Protein AF-A0A517WCW3-F1 (afdb_monomer_lite)

Foldseek 3Di:
DFKKWWWKAAPVDRPRIDIDIDDDPDQVRRQVVCCVVCVVVRIHTDDIGTDDPDPDDDDDDDDD

Structure (mmCIF, N/CA/C/O backbone):
data_AF-A0A517WCW3-F1
#
_entry.id   AF-A0A517WCW3-F1
#
loop_
_atom_site.group_PDB
_atom_site.id
_atom_site.type_symbol
_atom_site.label_atom_id
_atom_site.label_alt_id
_atom_site.label_comp_id
_atom_site.label_asym_id
_atom_site.label_entity_id
_atom_site.label_seq_id
_atom_site.pdbx_PDB_ins_code
_atom_site.Cartn_x
_atom_site.Cartn_y
_atom_site.Cartn_z
_atom_site.occupancy
_atom_site.B_iso_or_equiv
_atom_site.auth_seq_id
_atom_site.auth_comp_id
_atom_site.auth_asym_id
_atom_site.auth_atom_id
_atom_site.pdbx_PDB_model_num
ATOM 1 N N . MET A 1 1 ? -11.988 -3.419 11.501 1.00 77.50 1 MET A N 1
ATOM 2 C CA .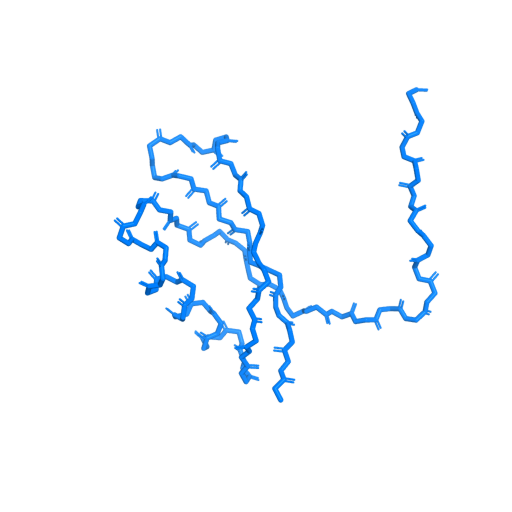 MET A 1 1 ? -11.020 -3.330 10.389 1.00 77.50 1 MET A CA 1
ATOM 3 C C . MET A 1 1 ? -10.719 -1.862 10.162 1.00 77.50 1 MET A C 1
ATOM 5 O O . MET A 1 1 ? -11.599 -1.039 10.394 1.00 77.50 1 MET A O 1
ATOM 9 N N . LYS A 1 2 ? -9.477 -1.542 9.817 1.00 87.38 2 LYS A N 1
ATOM 10 C CA . LYS A 1 2 ? -8.975 -0.184 9.605 1.00 87.38 2 LYS A CA 1
ATOM 11 C C . LYS A 1 2 ? -8.646 -0.006 8.127 1.00 87.38 2 LYS A C 1
ATOM 13 O O . LYS A 1 2 ? -8.368 -0.986 7.440 1.00 87.38 2 LYS A O 1
ATOM 18 N N . LYS A 1 3 ? -8.672 1.233 7.648 1.00 91.50 3 LYS A N 1
ATOM 19 C CA . LYS A 1 3 ? -8.272 1.576 6.281 1.00 91.50 3 LYS A CA 1
ATOM 20 C C . LYS A 1 3 ? -6.809 1.984 6.271 1.00 91.50 3 LYS A C 1
ATOM 22 O O . LYS A 1 3 ? -6.373 2.698 7.168 1.00 91.50 3 LYS A O 1
ATOM 27 N N . PHE A 1 4 ? -6.081 1.558 5.254 1.00 92.19 4 PHE A N 1
ATOM 28 C CA . PHE A 1 4 ? -4.688 1.902 5.025 1.00 92.19 4 PHE A CA 1
ATOM 29 C C . PHE A 1 4 ? -4.540 2.472 3.621 1.00 92.19 4 PHE A C 1
ATOM 31 O O . PHE A 1 4 ? -5.040 1.882 2.665 1.00 92.19 4 PHE A O 1
ATOM 38 N N . ASP A 1 5 ? -3.840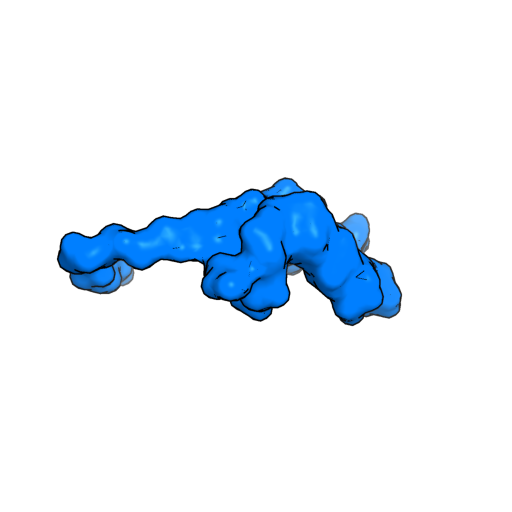 3.595 3.500 1.00 93.19 5 ASP A N 1
ATOM 39 C CA . ASP A 1 5 ? -3.394 4.110 2.211 1.00 93.19 5 ASP A CA 1
ATOM 40 C C . ASP A 1 5 ? -1.986 3.554 1.947 1.00 93.19 5 ASP A C 1
ATOM 42 O O . ASP A 1 5 ? -1.045 3.772 2.721 1.00 93.19 5 ASP A O 1
ATOM 46 N N . VAL A 1 6 ? -1.850 2.792 0.862 1.00 93.06 6 VAL A N 1
ATOM 47 C CA . VAL A 1 6 ? -0.613 2.101 0.494 1.00 93.06 6 VAL A CA 1
ATOM 48 C C . VAL A 1 6 ? -0.058 2.696 -0.791 1.00 93.06 6 VAL A C 1
ATOM 50 O O . VAL A 1 6 ? -0.682 2.611 -1.849 1.00 93.06 6 VAL A O 1
ATOM 53 N N . LEU A 1 7 ? 1.129 3.291 -0.699 1.00 94.38 7 LEU A N 1
ATOM 54 C CA . LEU A 1 7 ? 1.891 3.775 -1.840 1.00 94.38 7 LEU A CA 1
ATOM 55 C C . LEU A 1 7 ? 2.648 2.610 -2.475 1.00 94.38 7 LEU A C 1
ATOM 57 O O . LEU A 1 7 ? 3.441 1.922 -1.823 1.00 94.38 7 LEU A O 1
ATOM 61 N N . LEU A 1 8 ? 2.417 2.428 -3.765 1.00 93.94 8 LEU A N 1
ATOM 62 C CA . LEU A 1 8 ? 3.059 1.447 -4.619 1.00 93.94 8 LEU A CA 1
ATOM 63 C C . LEU A 1 8 ? 3.942 2.154 -5.642 1.00 93.94 8 LEU A C 1
ATOM 65 O O . LEU A 1 8 ? 3.561 3.208 -6.146 1.00 93.94 8 LEU A O 1
ATOM 69 N N . HIS A 1 9 ? 5.056 1.532 -6.014 1.00 94.12 9 HIS A N 1
ATOM 70 C CA . HIS A 1 9 ? 5.832 1.910 -7.197 1.00 94.12 9 HIS A CA 1
ATOM 71 C C . HIS A 1 9 ? 6.059 0.697 -8.102 1.00 94.12 9 HIS A C 1
ATOM 73 O O . HIS A 1 9 ? 6.049 -0.444 -7.626 1.00 94.12 9 HIS A O 1
ATOM 79 N N . ARG A 1 10 ? 6.276 0.905 -9.404 1.00 91.62 10 ARG A N 1
ATOM 80 C CA . ARG A 1 10 ? 6.710 -0.186 -10.285 1.00 91.62 10 ARG A CA 1
ATOM 81 C C . ARG A 1 10 ? 8.143 -0.588 -9.972 1.00 91.62 10 ARG A C 1
ATOM 83 O O . ARG A 1 10 ? 9.015 0.242 -9.730 1.00 91.62 10 ARG A O 1
ATOM 90 N N . LYS A 1 11 ? 8.425 -1.886 -10.061 1.00 89.44 11 LYS A N 1
ATOM 91 C CA . LYS A 1 11 ? 9.791 -2.410 -9.925 1.00 89.44 11 LYS A CA 1
ATOM 92 C C . LYS A 1 11 ? 10.735 -1.883 -11.016 1.00 89.44 11 LYS A C 1
ATOM 94 O O . LYS A 1 11 ? 11.921 -1.719 -10.756 1.00 89.44 11 LYS A O 1
ATOM 99 N N . ALA A 1 12 ? 10.211 -1.648 -12.220 1.00 90.75 12 ALA A N 1
ATOM 100 C CA . ALA A 1 12 ? 10.980 -1.189 -13.378 1.00 90.75 12 ALA A CA 1
ATOM 101 C C . ALA A 1 12 ? 11.128 0.342 -13.467 1.00 90.75 1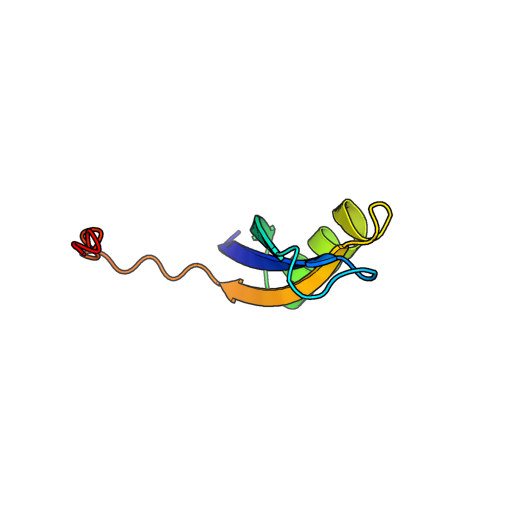2 ALA A C 1
ATOM 103 O O . ALA A 1 12 ? 12.062 0.809 -14.111 1.00 90.75 12 ALA A O 1
ATOM 104 N N . ASP A 1 13 ? 10.238 1.109 -12.828 1.00 90.06 13 ASP A N 1
ATOM 105 C CA . ASP A 1 13 ? 10.259 2.575 -12.824 1.00 90.06 13 ASP A CA 1
ATOM 106 C C . ASP A 1 13 ? 9.790 3.102 -11.463 1.00 90.06 13 ASP A C 1
ATOM 108 O O . ASP A 1 13 ? 8.633 2.941 -11.080 1.00 90.06 13 ASP A O 1
ATOM 112 N N . LEU A 1 14 ? 10.703 3.739 -10.728 1.00 87.56 14 LEU A N 1
ATOM 113 C CA . LEU A 1 14 ? 10.423 4.289 -9.399 1.00 87.56 14 LEU A CA 1
ATOM 114 C C . LEU A 1 14 ? 9.528 5.538 -9.443 1.00 87.56 14 LEU A C 1
ATOM 116 O O . LEU A 1 14 ? 9.008 5.931 -8.401 1.00 87.56 14 LEU A O 1
ATOM 120 N N . ASN A 1 15 ? 9.350 6.158 -10.615 1.00 90.38 15 ASN A N 1
ATOM 121 C CA . ASN A 1 15 ? 8.471 7.315 -10.792 1.00 90.38 15 ASN A CA 1
ATOM 122 C C . ASN A 1 15 ? 7.031 6.908 -11.129 1.00 90.38 15 ASN A C 1
ATOM 124 O O . ASN A 1 15 ? 6.119 7.713 -10.940 1.00 90.38 15 ASN A O 1
ATOM 128 N N . ASP A 1 16 ? 6.813 5.674 -11.601 1.00 93.94 16 ASP A N 1
ATOM 129 C CA . ASP A 1 16 ? 5.469 5.130 -11.789 1.00 93.94 16 ASP A CA 1
ATOM 130 C C . ASP A 1 16 ? 4.932 4.677 -10.431 1.00 93.94 16 ASP A C 1
ATOM 132 O O . ASP A 1 16 ? 5.184 3.560 -9.964 1.00 93.94 16 ASP A O 1
ATOM 136 N N . VAL A 1 17 ? 4.242 5.607 -9.772 1.00 93.44 17 VAL A N 1
ATOM 137 C CA . VAL A 1 17 ? 3.685 5.449 -8.433 1.00 93.44 17 VAL A CA 1
ATOM 138 C C . VAL A 1 17 ? 2.167 5.515 -8.456 1.00 93.44 17 VAL A C 1
ATOM 140 O O . VAL A 1 17 ? 1.558 6.270 -9.212 1.00 93.44 17 VAL A O 1
ATOM 143 N N . LYS A 1 18 ? 1.532 4.749 -7.572 1.00 91.69 18 LYS A N 1
ATOM 144 C CA . LYS A 1 18 ? 0.092 4.854 -7.325 1.00 91.69 18 LYS A CA 1
ATOM 145 C C . LYS A 1 18 ? -0.235 4.566 -5.872 1.00 91.69 18 LYS A C 1
ATOM 147 O O . LYS A 1 18 ? 0.450 3.782 -5.221 1.00 91.69 18 LYS A O 1
ATOM 152 N N . THR A 1 19 ? -1.335 5.130 -5.397 1.00 93.44 19 THR A N 1
ATOM 153 C CA . THR A 1 19 ? -1.853 4.870 -4.052 1.00 93.44 19 THR A CA 1
ATOM 154 C C . THR A 1 19 ? -3.091 3.990 -4.139 1.00 93.44 19 THR A C 1
ATOM 156 O O . THR A 1 19 ? -3.953 4.212 -4.989 1.00 93.44 19 THR A O 1
ATOM 159 N N . VAL A 1 20 ? -3.184 2.985 -3.271 1.00 92.62 20 VAL A N 1
ATOM 160 C CA . VAL A 1 20 ? -4.354 2.106 -3.153 1.00 92.62 20 VAL A CA 1
ATOM 161 C C . VAL A 1 20 ? -4.845 2.079 -1.711 1.00 92.62 20 VAL A C 1
ATOM 163 O O . VAL A 1 20 ? -4.040 2.093 -0.784 1.00 92.62 20 VAL A O 1
ATOM 166 N N . GLU A 1 21 ? -6.161 2.025 -1.523 1.00 93.69 21 GLU A N 1
ATOM 167 C CA . GLU A 1 21 ? -6.762 1.847 -0.199 1.00 93.69 21 GLU A CA 1
ATOM 168 C C . GLU A 1 21 ? -6.962 0.350 0.074 1.00 93.69 21 GLU A C 1
ATOM 170 O O . GLU A 1 21 ? -7.454 -0.389 -0.784 1.00 93.69 21 GLU A O 1
ATOM 175 N N . VAL A 1 22 ? -6.573 -0.102 1.266 1.00 92.44 22 VAL A N 1
ATOM 176 C CA . VAL A 1 22 ? -6.724 -1.491 1.716 1.00 92.44 22 VAL A CA 1
ATOM 177 C C . VAL A 1 22 ? -7.328 -1.519 3.112 1.00 92.44 22 VAL A C 1
ATOM 179 O O . VAL A 1 22 ? -6.909 -0.779 3.997 1.00 92.44 22 VAL A O 1
ATOM 182 N N . GLU A 1 23 ? -8.311 -2.391 3.319 1.00 93.12 23 GLU A N 1
ATOM 183 C CA . GLU A 1 23 ? -8.865 -2.664 4.643 1.00 93.12 23 GLU A CA 1
ATOM 184 C C . GLU A 1 23 ? -8.141 -3.852 5.276 1.00 93.12 23 GLU A C 1
ATOM 186 O O . GLU A 1 23 ? -8.094 -4.932 4.690 1.00 93.12 23 GLU A O 1
ATOM 191 N N . ALA A 1 24 ? -7.579 -3.650 6.466 1.00 93.12 24 ALA A N 1
ATOM 192 C CA . ALA A 1 24 ? -6.836 -4.668 7.206 1.00 93.12 24 ALA A CA 1
ATOM 193 C C . ALA A 1 24 ? -6.965 -4.453 8.721 1.00 93.12 24 ALA A C 1
ATOM 195 O O . ALA A 1 24 ? -7.495 -3.438 9.186 1.00 93.12 24 ALA A O 1
ATOM 196 N N . THR A 1 25 ? -6.510 -5.412 9.517 1.00 92.62 25 THR A N 1
ATOM 197 C CA . THR A 1 25 ? -6.501 -5.317 10.983 1.00 92.62 25 THR A CA 1
ATOM 198 C C . THR A 1 25 ? -5.323 -4.481 11.476 1.00 92.62 25 THR A C 1
ATOM 200 O O . THR A 1 25 ? -5.483 -3.680 12.399 1.00 92.62 25 THR A O 1
ATOM 203 N N . ASP A 1 26 ? -4.172 -4.617 10.820 1.00 92.56 26 ASP A N 1
ATOM 204 C CA . ASP A 1 26 ? -2.927 -3.915 11.120 1.00 92.56 26 ASP A CA 1
ATOM 205 C C . ASP A 1 26 ? -2.096 -3.654 9.849 1.00 92.56 26 ASP A C 1
ATOM 207 O O . ASP A 1 26 ? -2.433 -4.095 8.747 1.00 92.56 26 ASP A O 1
ATOM 211 N N . GLU A 1 27 ? -1.002 -2.906 10.006 1.00 90.31 27 GLU A N 1
ATOM 212 C CA . GLU A 1 27 ? -0.129 -2.517 8.896 1.00 90.31 27 GLU A CA 1
ATOM 213 C C . GLU A 1 27 ? 0.568 -3.720 8.236 1.00 90.31 27 GLU A C 1
ATOM 215 O O . GLU A 1 27 ? 0.787 -3.718 7.024 1.00 90.31 27 GLU A O 1
ATOM 220 N N . ALA A 1 28 ? 0.913 -4.764 8.996 1.00 92.62 28 ALA A N 1
ATOM 221 C CA . ALA A 1 28 ? 1.580 -5.940 8.446 1.00 92.62 28 ALA A CA 1
ATOM 222 C C . ALA A 1 28 ? 0.618 -6.752 7.570 1.00 92.62 28 ALA A C 1
ATOM 224 O O . ALA A 1 28 ? 0.994 -7.172 6.472 1.00 92.62 28 ALA A O 1
ATOM 225 N N . GLU A 1 29 ? -0.635 -6.903 8.005 1.00 94.31 29 GLU A N 1
ATOM 226 C CA . GLU A 1 29 ? -1.694 -7.493 7.186 1.00 94.31 29 GLU A CA 1
ATOM 227 C C . GLU A 1 29 ? -1.949 -6.654 5.922 1.00 94.31 29 GLU A C 1
ATOM 229 O O . GLU A 1 29 ? -1.960 -7.203 4.818 1.00 94.31 29 GLU A O 1
ATOM 234 N N . ALA A 1 30 ? -2.042 -5.323 6.045 1.00 93.50 30 ALA A N 1
ATOM 2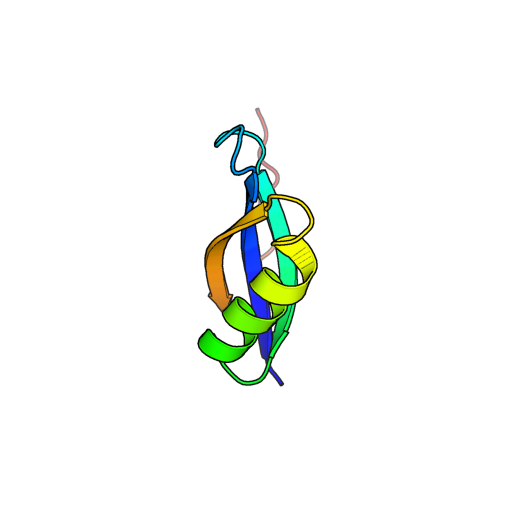35 C CA . ALA A 1 30 ? -2.232 -4.422 4.904 1.00 93.50 30 ALA A CA 1
ATOM 236 C C . ALA A 1 30 ? -1.103 -4.546 3.866 1.00 93.50 30 ALA A C 1
ATOM 238 O O . ALA A 1 30 ? -1.362 -4.660 2.663 1.00 93.50 30 ALA A O 1
ATOM 239 N N . ARG A 1 31 ? 0.158 -4.576 4.317 1.00 92.69 31 ARG A N 1
ATOM 240 C CA . ARG A 1 31 ? 1.331 -4.778 3.451 1.00 92.69 31 ARG A CA 1
ATOM 241 C C . ARG A 1 31 ? 1.289 -6.136 2.760 1.00 92.69 31 ARG A C 1
ATOM 243 O O . ARG A 1 31 ? 1.518 -6.201 1.553 1.00 92.69 31 ARG A O 1
ATOM 250 N N . SER A 1 32 ? 0.989 -7.197 3.507 1.00 94.44 32 SER A N 1
ATOM 251 C CA . SER A 1 32 ? 0.927 -8.567 2.990 1.00 94.44 32 SER A CA 1
ATOM 252 C C . SER A 1 32 ? -0.147 -8.713 1.909 1.00 94.44 32 SER A C 1
ATOM 254 O O . SER A 1 32 ? 0.137 -9.173 0.801 1.00 94.44 32 SER A O 1
ATOM 256 N N . GLU A 1 33 ? -1.360 -8.229 2.176 1.00 93.69 33 GLU A N 1
ATOM 257 C CA . GLU A 1 33 ? -2.470 -8.273 1.222 1.00 93.69 33 GLU A CA 1
ATOM 258 C C . GLU A 1 33 ? -2.191 -7.419 -0.020 1.00 93.69 33 GLU A C 1
ATOM 260 O O . GLU A 1 33 ? -2.482 -7.834 -1.147 1.00 93.69 33 GLU A O 1
ATOM 265 N N . THR A 1 34 ? -1.563 -6.252 0.153 1.00 93.38 34 THR A N 1
ATOM 266 C CA . THR A 1 34 ? -1.171 -5.403 -0.979 1.00 93.38 34 THR A CA 1
ATOM 267 C C . THR A 1 34 ? -0.103 -6.083 -1.836 1.00 93.38 34 THR A C 1
ATOM 269 O O . THR A 1 34 ? -0.247 -6.154 -3.059 1.00 93.38 34 THR A O 1
ATOM 272 N N . ALA A 1 35 ? 0.944 -6.636 -1.220 1.00 92.88 35 ALA A N 1
ATOM 273 C CA . ALA A 1 35 ? 2.000 -7.351 -1.931 1.00 92.88 35 ALA A CA 1
ATOM 274 C C . ALA A 1 35 ? 1.454 -8.585 -2.665 1.00 92.88 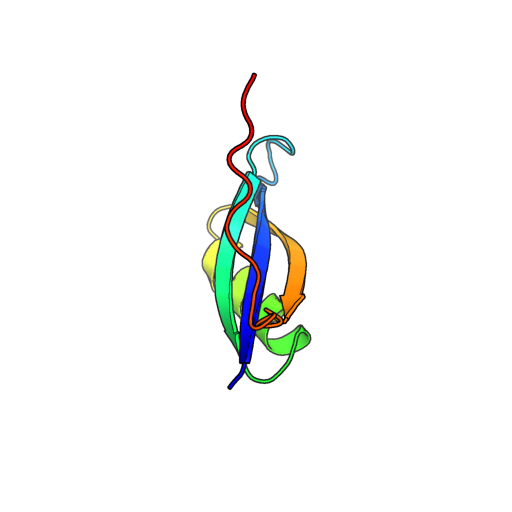35 ALA A C 1
ATOM 276 O O . ALA A 1 35 ? 1.837 -8.845 -3.803 1.00 92.88 35 ALA A O 1
ATOM 277 N N . ARG A 1 36 ? 0.500 -9.307 -2.068 1.00 93.38 36 ARG A N 1
ATOM 278 C CA . ARG A 1 36 ? -0.165 -10.449 -2.705 1.00 93.38 36 ARG A CA 1
ATOM 279 C C . ARG A 1 36 ? -0.976 -10.042 -3.937 1.00 93.38 36 ARG A C 1
ATOM 281 O O . ARG A 1 36 ? -0.921 -10.734 -4.950 1.00 93.38 36 ARG A O 1
ATOM 288 N N . LYS A 1 37 ? -1.724 -8.937 -3.863 1.00 93.50 37 LYS A N 1
ATOM 289 C CA . LYS A 1 37 ? -2.577 -8.458 -4.966 1.00 93.50 37 LYS A CA 1
ATOM 290 C C . LYS A 1 37 ? -1.776 -7.838 -6.108 1.00 93.50 37 LYS A C 1
ATOM 292 O O . LYS A 1 37 ? -2.111 -8.049 -7.270 1.00 93.50 37 LYS A O 1
ATOM 297 N N . TYR A 1 38 ? -0.739 -7.069 -5.787 1.00 92.44 38 TYR A N 1
ATOM 298 C CA . TYR A 1 38 ? -0.048 -6.230 -6.767 1.00 92.44 38 TYR A CA 1
ATOM 299 C C . TYR A 1 38 ? 1.382 -6.679 -7.092 1.00 92.44 38 TYR A C 1
ATOM 301 O O . TYR A 1 38 ? 1.926 -6.255 -8.111 1.00 92.44 38 TYR A O 1
ATOM 309 N N . GLY A 1 39 ? 1.969 -7.586 -6.309 1.00 87.56 39 GLY A N 1
ATOM 310 C CA . GLY A 1 39 ? 3.311 -8.117 -6.559 1.00 87.56 39 GLY A CA 1
ATOM 311 C C . GLY A 1 39 ? 3.419 -8.889 -7.876 1.00 87.56 39 GLY A C 1
ATOM 312 O O . GLY A 1 39 ? 4.409 -8.747 -8.584 1.00 87.56 39 GLY A O 1
ATOM 313 N N . ALA A 1 40 ? 2.370 -9.624 -8.269 1.00 87.62 40 ALA A N 1
ATOM 314 C CA . ALA A 1 40 ? 2.298 -10.293 -9.576 1.00 87.62 40 ALA A CA 1
ATOM 315 C C . ALA A 1 40 ? 2.167 -9.315 -10.761 1.00 87.62 40 ALA A C 1
ATOM 317 O O . ALA A 1 40 ? 2.313 -9.709 -11.913 1.00 87.62 40 ALA A O 1
ATOM 318 N N . LEU A 1 41 ? 1.879 -8.043 -10.477 1.00 89.19 41 LEU A N 1
ATOM 319 C CA . LEU A 1 41 ? 1.764 -6.958 -11.447 1.00 89.19 41 LEU A CA 1
ATOM 320 C C . LEU A 1 41 ? 3.002 -6.042 -11.402 1.00 89.19 41 LEU A C 1
ATOM 322 O O . LEU A 1 41 ? 2.909 -4.887 -11.802 1.00 89.19 41 LEU A O 1
ATOM 326 N N . ASP A 1 42 ? 4.132 -6.522 -10.874 1.00 92.38 42 ASP A N 1
ATOM 327 C CA . ASP A 1 42 ? 5.397 -5.788 -10.704 1.00 92.38 42 ASP A CA 1
ATOM 328 C C . ASP A 1 42 ? 5.294 -4.486 -9.892 1.00 92.38 42 ASP A C 1
ATOM 330 O O . ASP A 1 42 ? 6.100 -3.569 -10.076 1.00 92.38 42 ASP A O 1
ATOM 334 N N . TRP A 1 43 ? 4.319 -4.387 -8.989 1.00 93.44 43 TRP A N 1
ATOM 335 C CA . TRP A 1 43 ? 4.233 -3.284 -8.034 1.00 93.44 43 TRP A CA 1
ATOM 336 C C . TRP A 1 43 ? 4.822 -3.691 -6.688 1.00 93.44 43 TRP A C 1
ATOM 338 O O . TRP A 1 43 ? 4.591 -4.797 -6.195 1.00 93.44 43 TRP A O 1
ATOM 348 N N . VAL A 1 44 ? 5.544 -2.764 -6.072 1.00 93.38 44 VAL A N 1
ATOM 349 C CA . VAL A 1 44 ? 6.212 -2.939 -4.784 1.00 93.38 44 VAL A CA 1
ATOM 350 C C . VAL A 1 44 ? 5.645 -1.937 -3.788 1.00 93.38 44 VAL A C 1
ATOM 352 O O . VAL A 1 44 ? 5.422 -0.775 -4.125 1.00 93.38 44 VAL A O 1
ATOM 355 N N . VAL A 1 45 ? 5.402 -2.398 -2.559 1.00 92.75 45 VAL A N 1
ATOM 356 C CA . VAL A 1 45 ? 4.943 -1.547 -1.456 1.00 92.75 45 VAL A CA 1
ATOM 357 C C . VAL A 1 45 ? 6.086 -0.661 -0.988 1.00 92.75 45 VAL A C 1
ATOM 359 O O . VAL A 1 45 ? 7.098 -1.161 -0.502 1.00 92.75 45 VAL A O 1
ATOM 362 N N . TRP A 1 46 ? 5.897 0.651 -1.105 1.00 90.94 46 TRP A N 1
ATOM 363 C CA . TRP A 1 46 ? 6.839 1.643 -0.601 1.00 90.94 46 TRP A CA 1
ATOM 364 C C . TRP A 1 46 ? 6.470 2.077 0.815 1.00 90.94 46 TRP A C 1
ATOM 366 O O . TRP A 1 46 ? 7.268 1.968 1.744 1.00 90.94 46 TRP A O 1
ATOM 376 N N . VAL A 1 47 ? 5.240 2.560 0.980 1.00 89.81 47 VAL A N 1
ATOM 377 C CA . VAL A 1 47 ? 4.730 3.139 2.226 1.00 89.81 47 VAL A CA 1
ATOM 378 C C . VAL A 1 47 ? 3.339 2.578 2.469 1.00 89.81 47 VAL A C 1
ATOM 380 O O . VAL A 1 47 ? 2.561 2.434 1.534 1.00 89.81 47 VAL A O 1
ATOM 383 N N . CYS A 1 48 ? 3.021 2.256 3.716 1.00 90.50 48 CYS A N 1
ATOM 384 C CA . CYS A 1 48 ? 1.706 1.784 4.124 1.00 90.50 48 CYS A CA 1
ATOM 385 C C . CYS A 1 48 ? 1.344 2.512 5.410 1.00 90.50 48 CYS A C 1
ATOM 387 O O . CYS A 1 48 ? 1.992 2.283 6.425 1.00 90.50 48 CYS A O 1
ATOM 389 N N . ASN A 1 49 ? 0.345 3.389 5.358 1.00 89.50 49 ASN A N 1
ATOM 390 C CA . ASN A 1 49 ? -0.061 4.193 6.505 1.00 89.50 49 ASN A CA 1
ATOM 391 C C . ASN A 1 49 ? -1.517 3.912 6.852 1.00 89.50 49 ASN A C 1
ATOM 393 O O . ASN A 1 49 ? -2.372 3.880 5.969 1.00 89.50 49 ASN A O 1
ATOM 397 N N . GLU A 1 50 ? -1.806 3.751 8.142 1.00 88.25 50 GLU A N 1
ATOM 398 C CA . GLU A 1 50 ? -3.184 3.745 8.622 1.00 88.25 50 GLU A CA 1
ATOM 399 C C . GLU A 1 50 ? -3.825 5.097 8.300 1.00 88.25 50 GLU A C 1
ATOM 401 O O . GLU A 1 50 ? -3.286 6.157 8.627 1.00 88.25 50 GLU A O 1
ATOM 406 N N . LYS A 1 51 ? -4.984 5.056 7.650 1.00 81.31 51 LYS A N 1
ATOM 407 C CA . LYS A 1 51 ? -5.746 6.235 7.277 1.00 81.31 51 LYS A CA 1
ATOM 408 C C . LYS A 1 51 ? -6.345 6.839 8.534 1.00 81.31 51 LYS A C 1
ATOM 410 O O . LYS A 1 51 ? -7.405 6.427 9.006 1.00 81.31 51 LYS A O 1
ATOM 415 N N . GLN A 1 52 ? -5.644 7.813 9.095 1.00 72.12 52 GLN A N 1
ATOM 416 C CA . GLN A 1 52 ? -6.168 8.596 10.199 1.00 72.12 52 GLN A CA 1
ATOM 417 C C . GLN A 1 52 ? -7.224 9.548 9.645 1.00 72.12 52 GLN A C 1
ATOM 419 O O . GLN A 1 52 ? -6.923 10.464 8.882 1.00 72.12 52 GLN A O 1
ATOM 424 N N . PHE A 1 53 ? -8.485 9.308 10.001 1.00 59.47 53 PHE A N 1
ATOM 425 C CA . PHE A 1 53 ? -9.550 10.255 9.712 1.00 59.47 53 PHE A CA 1
ATOM 426 C C . PHE A 1 53 ? -9.364 11.464 10.632 1.00 59.47 53 PHE A C 1
ATOM 428 O O . PHE A 1 53 ? -9.699 11.415 11.813 1.00 59.47 53 PHE A O 1
ATOM 435 N N . VAL A 1 54 ? -8.778 12.538 10.105 1.00 56.22 54 VAL A N 1
ATOM 436 C CA . VAL A 1 54 ? -8.751 13.826 10.799 1.00 56.22 54 VAL A CA 1
ATOM 437 C C . VAL A 1 54 ? -10.076 14.516 10.500 1.00 56.22 54 VAL A C 1
ATOM 439 O O . VAL A 1 54 ? -10.289 15.030 9.400 1.00 56.22 54 VAL A O 1
ATOM 442 N N . GLU A 1 55 ? -10.988 14.487 11.470 1.00 42.06 55 GLU A N 1
ATOM 443 C CA . GLU A 1 55 ? -12.255 15.213 11.414 1.00 42.06 55 GLU A CA 1
ATOM 444 C C . GLU A 1 55 ? -11.946 16.719 11.267 1.00 42.06 55 GLU A C 1
ATOM 446 O O . GLU A 1 55 ? -11.486 17.361 12.208 1.00 42.06 55 GLU A O 1
ATOM 451 N N . GLY A 1 56 ? -12.088 17.259 10.046 1.00 53.31 56 GLY A N 1
ATOM 452 C CA . GLY A 1 56 ? -11.809 18.668 9.726 1.00 53.31 56 GLY A CA 1
ATOM 453 C C . GLY A 1 56 ? -10.805 18.951 8.596 1.00 53.31 56 GLY A C 1
ATOM 454 O O . GLY A 1 56 ? -10.577 20.122 8.297 1.00 53.31 56 GLY A O 1
ATOM 455 N N . TYR A 1 57 ? -10.220 17.947 7.930 1.00 49.34 57 TYR A N 1
ATOM 456 C CA . TYR A 1 57 ? -9.315 18.204 6.795 1.00 49.34 57 TYR A CA 1
ATOM 457 C C . TYR A 1 57 ? -10.104 18.568 5.517 1.00 49.34 57 TYR A C 1
ATOM 459 O O . TYR A 1 57 ? -10.454 17.712 4.704 1.00 49.34 57 TYR A O 1
ATOM 467 N N . GLN A 1 58 ? -10.424 19.857 5.355 1.00 47.62 58 GLN A N 1
ATOM 468 C CA . GLN A 1 58 ? -10.861 20.433 4.080 1.00 47.62 58 GLN A CA 1
ATOM 469 C C . GLN A 1 58 ? -9.706 20.344 3.075 1.00 47.62 58 GLN A C 1
ATOM 471 O O . GLN A 1 58 ? -8.580 20.734 3.377 1.00 47.62 58 GLN A O 1
ATOM 476 N N . GLY A 1 59 ? -9.985 19.796 1.889 1.00 46.62 59 GLY A N 1
ATOM 477 C CA . GLY A 1 59 ? -9.012 19.650 0.812 1.00 46.62 59 GLY A CA 1
ATOM 478 C C . GLY A 1 59 ? -8.333 20.977 0.485 1.00 46.62 59 GLY A C 1
ATOM 479 O O . GLY A 1 59 ? -8.996 21.959 0.160 1.00 46.62 59 GLY A O 1
ATOM 480 N N . PHE A 1 60 ? -7.006 21.000 0.560 1.00 51.16 60 PHE A N 1
ATOM 481 C CA . PHE A 1 60 ? -6.235 22.105 0.016 1.00 51.16 60 PHE A CA 1
ATOM 482 C C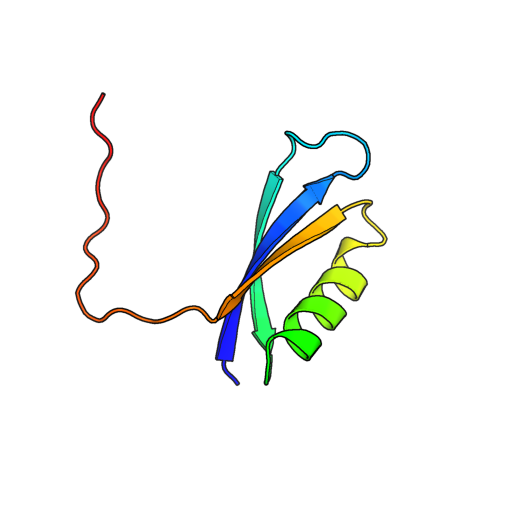 . PHE A 1 60 ? -6.265 21.990 -1.507 1.00 51.16 60 PHE A C 1
ATOM 484 O O . PHE A 1 60 ? -5.669 21.083 -2.088 1.00 51.16 60 PHE A O 1
ATOM 491 N N . THR A 1 61 ? -6.977 22.908 -2.154 1.00 47.72 61 THR A N 1
ATOM 492 C CA . THR A 1 61 ? -6.774 23.200 -3.570 1.00 47.72 61 THR A CA 1
ATOM 493 C C . THR A 1 61 ? -5.389 23.825 -3.694 1.00 47.72 61 THR A C 1
ATOM 495 O O . THR A 1 61 ? -5.167 24.934 -3.212 1.00 47.72 61 THR A O 1
ATOM 498 N N . VAL A 1 62 ? -4.444 23.108 -4.299 1.00 44.62 62 VAL A N 1
ATOM 499 C CA . VAL A 1 62 ? -3.189 23.712 -4.754 1.00 44.62 62 VAL A CA 1
ATOM 500 C C . VAL A 1 62 ? -3.558 24.637 -5.911 1.00 44.62 62 VAL A C 1
ATOM 502 O O . VAL A 1 62 ? -3.936 24.163 -6.979 1.00 44.62 62 VAL A O 1
ATOM 505 N N . THR A 1 63 ? -3.534 25.946 -5.684 1.00 47.28 63 THR A N 1
ATOM 506 C CA . THR A 1 63 ? -3.523 26.936 -6.766 1.00 47.28 63 THR A CA 1
ATOM 507 C C . THR A 1 63 ? -2.079 27.223 -7.158 1.00 47.28 63 THR A C 1
ATOM 509 O O . THR A 1 63 ? -1.238 27.369 -6.270 1.00 47.28 63 THR A O 1
ATOM 512 N N . GLU A 1 64 ? -1.838 27.249 -8.471 1.00 49.06 64 GLU A N 1
ATOM 513 C CA . GLU A 1 64 ? -0.563 27.577 -9.133 1.00 49.06 64 GLU A CA 1
ATOM 514 C C . GLU A 1 64 ? 0.059 28.903 -8.672 1.00 49.06 64 GLU A C 1
ATOM 516 O O . GLU A 1 64 ? -0.702 29.859 -8.387 1.00 49.06 64 GLU A O 1
#

Radius of gyration: 13.52 Å; chains: 1; bounding box: 23×38×25 Å

pLDDT: mean 83.28, std 16.75, range [42.06, 94.44]

Secondary structure (DSSP, 8-state):
-EEEEEEEEESS-TT-EEEEEEEESSHHHHHHHHHHHHGGGTEEEEEEEE----TT--------

Sequence (64 aa):
MKKFDVLLHRKADLNDVKTVEVEATDEAEARSETARKYGALDWVVWVCNEKQFVEGYQGFTVTE

Organism: NCBI:txid2605989